Protein AF-A0A6M3LP58-F1 (afdb_monomer_lite)

pLDDT: mean 89.62, std 12.44, range [41.5, 98.25]

Secondary structure (DSSP, 8-state):
--HHHHHHHHHHHHHHTT----HHHHHHHHHHHHTTT-HHHHHH---TTSTTGGGTTSS-SSPPPPPHHHHHHHHTT-----

Structure (mmCIF, N/CA/C/O backbone):
data_AF-A0A6M3LP58-F1
#
_entry.id   AF-A0A6M3LP58-F1
#
loop_
_atom_site.group_PDB
_atom_site.id
_atom_site.type_symbol
_atom_site.label_atom_id
_atom_site.label_alt_id
_atom_site.label_comp_id
_atom_site.label_asym_id
_atom_site.label_entity_id
_atom_site.label_seq_id
_atom_site.pdbx_PDB_ins_code
_atom_site.Cartn_x
_atom_site.Cartn_y
_atom_site.Cartn_z
_atom_site.occupancy
_atom_site.B_iso_or_equiv
_atom_site.auth_seq_id
_atom_site.auth_comp_id
_atom_site.auth_asym_id
_atom_site.auth_atom_id
_atom_site.pdbx_PDB_model_num
ATOM 1 N N . MET A 1 1 ? 12.295 12.373 8.224 1.00 73.00 1 MET A N 1
ATOM 2 C CA . MET A 1 1 ? 11.370 11.496 7.476 1.00 73.00 1 MET A CA 1
ATOM 3 C C . MET A 1 1 ? 10.558 12.334 6.514 1.00 73.00 1 MET A C 1
ATOM 5 O O . MET A 1 1 ? 10.046 13.377 6.915 1.00 73.00 1 MET A O 1
ATOM 9 N N . ASN A 1 2 ? 10.435 11.893 5.268 1.00 88.81 2 ASN A N 1
ATOM 10 C CA . ASN A 1 2 ? 9.527 12.511 4.309 1.00 88.81 2 ASN A CA 1
ATOM 11 C C . ASN A 1 2 ? 8.056 12.197 4.662 1.00 88.81 2 ASN A C 1
ATOM 13 O O . ASN A 1 2 ? 7.754 11.353 5.512 1.00 88.81 2 ASN A O 1
ATOM 17 N N . LYS A 1 3 ? 7.116 12.891 4.008 1.00 85.00 3 LYS A N 1
ATOM 18 C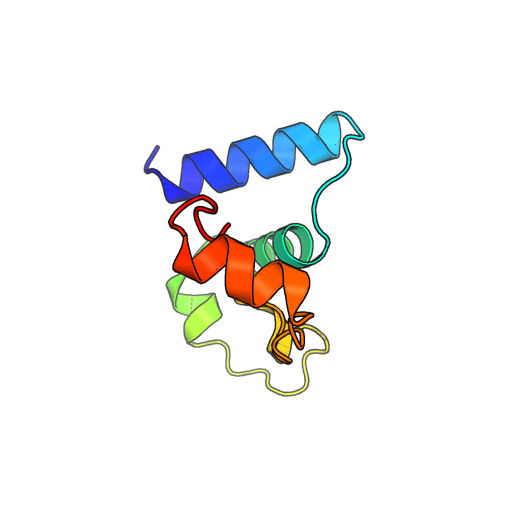 CA . LYS A 1 3 ? 5.673 12.721 4.250 1.00 85.00 3 LYS A CA 1
ATOM 19 C C . LYS A 1 3 ? 5.219 11.261 4.104 1.00 85.00 3 LYS A C 1
ATOM 21 O O . LYS A 1 3 ? 4.393 10.806 4.890 1.00 85.00 3 LYS A O 1
ATOM 26 N N . PHE A 1 4 ? 5.758 10.537 3.123 1.00 84.44 4 PHE A N 1
ATOM 27 C CA . PHE A 1 4 ? 5.373 9.156 2.830 1.00 84.44 4 PHE A CA 1
ATOM 28 C C . PHE A 1 4 ? 5.872 8.183 3.900 1.00 84.44 4 PHE A C 1
ATOM 30 O O . PHE A 1 4 ? 5.100 7.361 4.384 1.00 84.44 4 PHE A O 1
ATOM 37 N N . GLU A 1 5 ? 7.126 8.324 4.325 1.00 87.69 5 GLU A N 1
ATOM 38 C CA . GLU A 1 5 ? 7.716 7.560 5.429 1.00 87.69 5 GLU A CA 1
ATOM 39 C C . GLU A 1 5 ? 6.935 7.769 6.724 1.00 87.69 5 GLU A C 1
ATOM 41 O O . GLU A 1 5 ? 6.600 6.802 7.405 1.00 87.69 5 GLU A O 1
ATOM 46 N N . LYS A 1 6 ? 6.564 9.022 7.021 1.00 90.31 6 LYS A N 1
ATOM 47 C CA . LYS A 1 6 ? 5.741 9.345 8.190 1.00 90.31 6 LYS A CA 1
ATOM 48 C C . LYS A 1 6 ? 4.391 8.625 8.138 1.00 90.31 6 LYS A C 1
ATOM 50 O O . LYS A 1 6 ? 4.006 7.984 9.108 1.00 90.31 6 LYS A O 1
ATOM 55 N N . THR A 1 7 ? 3.692 8.679 7.001 1.00 89.81 7 THR A N 1
ATOM 56 C CA . THR A 1 7 ? 2.396 7.996 6.836 1.00 89.81 7 THR A CA 1
ATOM 57 C C . THR A 1 7 ? 2.511 6.472 6.959 1.00 89.81 7 THR A C 1
ATOM 59 O O . THR A 1 7 ? 1.619 5.834 7.525 1.00 89.81 7 THR A O 1
ATOM 62 N N . ASN A 1 8 ? 3.590 5.876 6.447 1.00 92.69 8 ASN A N 1
ATOM 63 C CA . ASN A 1 8 ? 3.830 4.440 6.581 1.00 92.69 8 ASN A CA 1
ATOM 64 C C . ASN A 1 8 ? 4.054 4.057 8.046 1.00 92.69 8 ASN A C 1
ATOM 66 O O . ASN A 1 8 ? 3.389 3.145 8.532 1.00 92.69 8 ASN A O 1
ATOM 70 N N . LYS A 1 9 ? 4.903 4.810 8.759 1.00 93.94 9 LYS A N 1
ATOM 71 C CA . LYS A 1 9 ? 5.164 4.614 10.189 1.00 93.94 9 LYS A CA 1
ATOM 72 C C . LYS A 1 9 ? 3.888 4.715 11.023 1.00 93.94 9 LYS A C 1
ATOM 74 O O . LYS A 1 9 ? 3.543 3.776 11.720 1.00 93.94 9 LYS A O 1
ATOM 79 N N . GLU A 1 10 ? 3.104 5.777 10.837 1.00 95.19 10 GLU A N 1
ATOM 80 C CA . GLU A 1 10 ? 1.812 5.943 11.522 1.00 95.19 10 GLU A CA 1
ATOM 81 C C . GLU A 1 10 ? 0.837 4.783 11.268 1.00 95.19 10 GLU A C 1
ATOM 83 O O . GLU A 1 10 ? -0.058 4.521 12.073 1.00 95.19 10 GLU A O 1
ATOM 88 N N . THR A 1 11 ? 0.940 4.127 10.110 1.00 94.94 11 THR A N 1
ATOM 89 C CA . THR A 1 11 ? 0.103 2.971 9.783 1.00 94.94 11 THR A CA 1
ATOM 90 C C . THR A 1 11 ? 0.613 1.709 10.480 1.00 94.94 11 THR A C 1
ATOM 92 O O . THR A 1 11 ? -0.214 0.957 10.988 1.00 94.94 11 THR A O 1
ATOM 95 N N . LEU A 1 12 ? 1.932 1.504 10.557 1.00 95.44 12 LEU A N 1
ATOM 96 C CA . LEU A 1 12 ? 2.551 0.407 11.313 1.00 95.44 12 LEU A CA 1
ATOM 97 C C . LEU A 1 12 ? 2.243 0.519 12.810 1.00 95.44 12 LEU A C 1
ATOM 99 O O . LEU A 1 12 ? 1.719 -0.430 13.383 1.00 95.44 12 LEU A O 1
ATOM 103 N N . ASP A 1 13 ? 2.411 1.707 13.397 1.00 97.06 13 ASP A N 1
ATOM 104 C CA . ASP A 1 13 ? 2.110 1.962 14.812 1.00 97.06 13 ASP A CA 1
ATOM 105 C C . ASP A 1 13 ? 0.642 1.614 15.145 1.00 97.06 13 ASP A C 1
ATOM 107 O O . ASP A 1 13 ? 0.323 1.086 16.209 1.00 97.06 13 ASP A O 1
ATOM 111 N N . LYS A 1 14 ? -0.292 1.883 14.218 1.00 97.25 14 LYS A N 1
ATOM 112 C CA . LYS A 1 14 ? -1.709 1.510 14.380 1.00 97.25 14 LYS A CA 1
ATOM 113 C C . LYS A 1 14 ? -1.920 -0.001 14.360 1.00 97.25 14 LYS A C 1
ATOM 115 O O . LYS A 1 14 ? -2.784 -0.472 15.094 1.00 97.25 14 LYS A O 1
ATOM 120 N N . ILE A 1 15 ? -1.180 -0.733 13.529 1.00 96.00 15 ILE A N 1
ATOM 121 C CA . ILE A 1 15 ? -1.249 -2.198 13.463 1.00 96.00 15 ILE A CA 1
ATOM 122 C C . ILE A 1 15 ? -0.733 -2.797 14.775 1.00 96.00 15 ILE A C 1
ATOM 124 O O . ILE A 1 15 ? -1.424 -3.621 15.364 1.00 96.00 15 ILE A O 1
ATOM 128 N N . GLU A 1 16 ? 0.416 -2.329 15.267 1.00 96.62 16 GLU A N 1
ATOM 129 C CA . GLU A 1 16 ? 1.006 -2.777 16.540 1.00 96.62 16 GLU A CA 1
ATOM 130 C C . GLU A 1 16 ? 0.073 -2.523 17.731 1.00 96.62 16 GLU A C 1
ATOM 132 O O . GLU A 1 16 ? -0.071 -3.360 18.616 1.00 96.62 16 GLU A O 1
ATOM 137 N N . GLN A 1 17 ? -0.641 -1.397 17.716 1.00 97.88 17 GLN A N 1
ATOM 138 C CA . GLN A 1 17 ? -1.641 -1.050 18.730 1.00 97.88 17 GLN A CA 1
ATOM 139 C C . GLN A 1 17 ? -2.982 -1.794 18.561 1.00 97.88 17 GLN A C 1
ATOM 141 O O . GLN A 1 17 ? -3.948 -1.463 19.250 1.00 97.88 17 GLN A O 1
ATOM 146 N N . GLY A 1 18 ? -3.102 -2.731 17.611 1.00 95.81 18 GLY A N 1
ATOM 147 C CA . GLY A 1 18 ? -4.339 -3.477 17.348 1.00 95.81 18 GLY A CA 1
ATOM 148 C C . GLY A 1 18 ? -5.494 -2.617 16.816 1.00 95.81 18 GLY A C 1
ATOM 149 O O . GLY A 1 18 ? -6.662 -3.001 16.907 1.00 95.81 18 GLY A O 1
ATOM 150 N N . LYS A 1 19 ? -5.207 -1.427 16.275 1.00 97.75 19 LYS A N 1
ATOM 151 C CA . LYS A 1 19 ? -6.229 -0.507 15.759 1.00 97.75 19 LYS A CA 1
ATOM 152 C C . LYS A 1 19 ? -6.682 -0.922 14.363 1.00 97.75 19 LYS A C 1
ATOM 154 O O . LYS A 1 19 ? -5.928 -1.464 13.558 1.00 97.75 19 LYS A O 1
ATOM 159 N N . ARG A 1 20 ? -7.930 -0.582 14.029 1.00 96.50 20 ARG A N 1
ATOM 160 C CA . ARG A 1 20 ? -8.470 -0.802 12.682 1.00 96.50 20 ARG A CA 1
ATOM 161 C C . ARG A 1 20 ? -7.698 0.023 11.653 1.00 96.50 20 ARG A C 1
ATOM 163 O O . ARG A 1 20 ? -7.670 1.254 11.717 1.00 96.50 20 ARG A O 1
ATOM 170 N N . VAL A 1 21 ? -7.149 -0.663 10.657 1.00 96.19 21 VAL A N 1
ATOM 171 C CA . VAL A 1 21 ? -6.487 -0.066 9.496 1.00 96.19 21 VAL A CA 1
ATOM 172 C C . VAL A 1 21 ? -7.196 -0.544 8.227 1.00 96.19 21 VAL A C 1
ATOM 174 O O . VAL A 1 21 ? -7.529 -1.724 8.123 1.00 96.19 21 VAL A O 1
ATOM 177 N N . PRO A 1 22 ? -7.456 0.337 7.241 1.00 94.94 22 PRO A N 1
ATOM 178 C CA . PRO A 1 22 ? -8.017 -0.087 5.965 1.00 94.94 22 PRO A CA 1
ATOM 179 C C . PRO A 1 22 ? -7.141 -1.149 5.292 1.00 94.94 22 PRO A C 1
ATOM 181 O O . PRO A 1 22 ? -5.947 -0.921 5.095 1.00 94.94 22 PRO A O 1
ATOM 184 N N . LEU A 1 23 ? -7.742 -2.262 4.866 1.00 95.31 23 LEU A N 1
ATOM 185 C CA . LEU A 1 23 ? -7.025 -3.399 4.275 1.00 95.31 23 LEU A CA 1
ATOM 186 C C . LEU A 1 23 ? -6.107 -2.995 3.110 1.00 95.31 23 LEU A C 1
ATOM 188 O O . LEU A 1 23 ? -4.973 -3.449 3.019 1.00 95.31 23 LEU A O 1
ATOM 192 N N . LEU A 1 24 ? -6.553 -2.071 2.256 1.00 95.75 24 LEU A N 1
ATOM 193 C CA . LEU A 1 24 ? -5.749 -1.572 1.137 1.00 95.75 24 LEU A CA 1
ATOM 194 C C . LEU A 1 24 ? -4.463 -0.854 1.589 1.00 95.75 24 LEU A C 1
ATOM 196 O O . LEU A 1 24 ? -3.446 -0.949 0.906 1.00 95.75 24 LEU A O 1
ATOM 200 N N . LYS A 1 25 ? -4.465 -0.176 2.747 1.00 95.69 25 LYS A N 1
ATOM 201 C CA . LYS A 1 25 ? -3.236 0.408 3.311 1.00 95.69 25 LYS A CA 1
ATOM 202 C C . LYS A 1 25 ? -2.266 -0.680 3.771 1.00 95.69 25 LYS A C 1
ATOM 204 O O . LYS A 1 25 ? -1.071 -0.549 3.534 1.00 95.69 25 LYS A O 1
ATOM 209 N N . ILE A 1 26 ? -2.781 -1.760 4.360 1.00 97.44 26 ILE A N 1
ATOM 210 C CA . ILE A 1 26 ? -1.977 -2.918 4.779 1.00 97.44 26 ILE A CA 1
ATOM 211 C C . ILE A 1 26 ? -1.348 -3.593 3.555 1.00 97.44 26 ILE A C 1
ATOM 213 O O . ILE A 1 26 ? -0.142 -3.815 3.528 1.00 97.44 26 ILE A O 1
ATOM 217 N N . ILE A 1 27 ? -2.130 -3.833 2.498 1.00 97.75 27 ILE A N 1
ATOM 218 C CA . ILE A 1 27 ? -1.619 -4.402 1.242 1.00 97.75 27 ILE A CA 1
ATOM 219 C C . ILE A 1 27 ? -0.516 -3.517 0.646 1.00 97.75 27 ILE A C 1
ATOM 221 O O . ILE A 1 27 ? 0.522 -4.021 0.225 1.00 97.75 27 ILE A O 1
ATOM 225 N N . ARG A 1 28 ? -0.691 -2.188 0.659 1.00 97.12 28 ARG A N 1
ATOM 226 C CA . ARG A 1 28 ? 0.344 -1.255 0.192 1.00 97.12 28 ARG A CA 1
ATOM 227 C C . ARG A 1 28 ? 1.643 -1.379 0.988 1.00 97.12 28 ARG A C 1
ATOM 229 O O . ARG A 1 28 ? 2.706 -1.343 0.365 1.00 97.12 28 ARG A O 1
ATOM 236 N N . LEU A 1 29 ? 1.557 -1.502 2.316 1.00 97.56 29 LEU A N 1
ATOM 237 C CA . LEU A 1 29 ? 2.718 -1.734 3.180 1.00 97.56 29 LEU A CA 1
ATOM 238 C C . LEU A 1 29 ? 3.390 -3.065 2.847 1.00 97.56 29 LEU A C 1
ATOM 240 O O . LEU A 1 29 ? 4.603 -3.083 2.681 1.00 97.56 29 LEU A O 1
ATOM 244 N N . LYS A 1 30 ? 2.620 -4.140 2.630 1.00 97.94 30 LYS A N 1
ATOM 245 C CA . LYS A 1 30 ? 3.196 -5.428 2.225 1.00 97.94 30 LYS A CA 1
ATOM 246 C C . LYS A 1 30 ? 3.933 -5.340 0.889 1.00 97.94 30 LYS A C 1
ATOM 248 O O . LYS A 1 30 ? 5.004 -5.915 0.736 1.00 97.94 30 LYS A O 1
ATOM 253 N N . CYS A 1 31 ? 3.401 -4.585 -0.072 1.00 98.25 31 CYS A N 1
ATOM 254 C CA . CYS A 1 31 ? 4.104 -4.339 -1.329 1.00 98.25 31 CYS A CA 1
ATOM 255 C C . CYS A 1 31 ? 5.383 -3.512 -1.135 1.00 98.25 31 CYS A C 1
ATOM 257 O O . CYS A 1 31 ? 6.346 -3.762 -1.843 1.00 98.25 31 CYS A O 1
ATOM 259 N N . LEU A 1 32 ? 5.413 -2.547 -0.204 1.00 97.50 32 LEU A N 1
ATOM 260 C CA . LEU A 1 32 ? 6.652 -1.831 0.137 1.00 97.50 32 LEU A CA 1
ATOM 261 C C . LEU A 1 32 ? 7.679 -2.769 0.757 1.00 97.50 32 LEU A C 1
ATOM 263 O O . LEU A 1 32 ? 8.826 -2.761 0.339 1.00 97.50 32 LEU A O 1
ATOM 267 N N . GLU A 1 33 ? 7.266 -3.581 1.724 1.00 97.56 33 GLU A N 1
ATOM 268 C CA . GLU A 1 33 ? 8.121 -4.571 2.379 1.00 97.56 33 GLU A CA 1
ATOM 269 C C . GLU A 1 33 ? 8.722 -5.547 1.353 1.00 97.56 33 GLU A C 1
ATOM 271 O O . GLU A 1 33 ? 9.929 -5.767 1.347 1.00 97.56 33 GLU A O 1
ATOM 276 N N . CYS A 1 34 ? 7.902 -6.039 0.416 1.00 98.00 34 CYS A N 1
ATOM 277 C CA . CYS A 1 34 ? 8.318 -6.916 -0.683 1.00 98.00 34 CYS A CA 1
ATOM 278 C C . CYS A 1 34 ? 9.389 -6.295 -1.595 1.00 98.00 34 CYS A C 1
ATOM 280 O O . CYS A 1 34 ? 10.160 -7.024 -2.210 1.00 98.00 34 CYS A O 1
ATOM 282 N N . THR A 1 35 ? 9.429 -4.965 -1.712 1.00 97.31 35 THR A N 1
ATOM 283 C CA . THR A 1 35 ? 10.378 -4.240 -2.566 1.00 97.31 35 THR A CA 1
ATOM 284 C C . THR A 1 35 ? 11.381 -3.420 -1.754 1.00 97.31 35 THR A C 1
ATOM 286 O O . THR A 1 35 ? 11.769 -2.328 -2.172 1.00 97.31 35 THR A O 1
ATOM 289 N N . CYS A 1 36 ? 11.756 -3.889 -0.559 1.00 96.62 36 CYS A N 1
ATOM 290 C CA . CYS A 1 36 ? 12.746 -3.241 0.313 1.00 96.62 36 CYS A CA 1
ATOM 291 C C . CYS A 1 36 ? 12.459 -1.747 0.558 1.00 96.62 36 CYS A C 1
ATOM 293 O O . CYS A 1 36 ? 13.346 -0.895 0.506 1.00 96.62 36 CYS A O 1
ATOM 295 N N . TRP A 1 37 ? 11.185 -1.423 0.779 1.00 95.38 37 TRP A N 1
ATOM 296 C CA . TRP A 1 37 ? 10.658 -0.075 0.990 1.00 95.38 37 TRP A CA 1
ATOM 297 C C . TRP A 1 37 ? 10.852 0.904 -0.174 1.00 95.38 37 TRP A C 1
ATOM 299 O O . TRP A 1 37 ? 10.641 2.100 0.010 1.00 95.38 37 TRP A O 1
ATOM 309 N N . GLN A 1 38 ? 11.147 0.422 -1.386 1.00 95.62 38 GLN A N 1
ATOM 310 C CA . GLN A 1 38 ? 11.297 1.254 -2.583 1.00 95.62 38 GLN A CA 1
ATOM 311 C C . GLN A 1 38 ? 9.951 1.488 -3.294 1.00 95.62 38 GLN A C 1
ATOM 313 O O . GLN A 1 38 ? 9.401 0.581 -3.921 1.00 95.62 38 GLN A O 1
ATOM 318 N N . PRO A 1 39 ? 9.374 2.709 -3.273 1.00 94.81 39 PRO A N 1
ATOM 319 C CA . PRO A 1 39 ? 8.077 2.959 -3.903 1.00 94.81 39 PRO A CA 1
ATOM 320 C C . PRO A 1 39 ? 8.120 2.892 -5.435 1.00 94.81 39 PRO A C 1
ATOM 322 O O . PRO A 1 39 ? 7.077 2.675 -6.055 1.00 94.81 39 PRO A O 1
ATOM 325 N N . ALA A 1 40 ? 9.292 3.129 -6.033 1.00 96.50 40 ALA A N 1
ATOM 326 C CA . ALA A 1 40 ? 9.510 3.017 -7.473 1.00 96.50 40 ALA A CA 1
ATOM 327 C C . ALA A 1 40 ? 9.360 1.565 -7.945 1.00 96.50 40 ALA A C 1
ATOM 329 O O . ALA A 1 40 ? 8.607 1.316 -8.882 1.00 96.50 40 ALA A O 1
ATOM 330 N N . GLU A 1 41 ? 9.937 0.622 -7.207 1.00 97.69 41 GLU A N 1
ATOM 331 C CA . GLU A 1 41 ? 9.837 -0.814 -7.480 1.00 97.69 41 GLU A CA 1
ATOM 332 C C . GLU A 1 41 ? 8.397 -1.328 -7.395 1.00 97.69 41 GLU A C 1
ATOM 334 O O . GLU A 1 41 ? 7.959 -2.113 -8.226 1.00 97.69 41 GLU A O 1
ATOM 339 N N . VAL A 1 42 ? 7.573 -0.811 -6.474 1.00 97.50 42 VAL A N 1
ATOM 340 C CA . VAL A 1 42 ? 6.142 -1.179 -6.463 1.00 97.50 42 VAL A CA 1
ATOM 341 C C . VAL A 1 42 ? 5.419 -0.722 -7.735 1.00 97.50 42 VAL A C 1
ATOM 343 O O . VAL A 1 42 ? 4.508 -1.403 -8.215 1.00 97.50 42 VAL A O 1
ATOM 346 N N . ARG A 1 43 ? 5.807 0.423 -8.313 1.00 96.94 43 ARG A N 1
ATOM 347 C CA . ARG A 1 43 ? 5.267 0.860 -9.612 1.00 96.94 43 ARG A CA 1
ATOM 348 C C . ARG A 1 43 ? 5.750 -0.042 -10.745 1.00 96.94 43 ARG A C 1
ATOM 350 O O . ARG A 1 43 ? 4.930 -0.380 -11.595 1.00 96.94 43 ARG A O 1
ATOM 357 N N . GLN A 1 44 ? 7.023 -0.428 -10.712 1.00 97.94 44 GLN A N 1
ATOM 358 C CA . GLN A 1 44 ? 7.709 -1.206 -11.747 1.00 97.94 44 GLN A CA 1
ATOM 359 C C . GLN A 1 44 ? 7.603 -2.728 -11.570 1.00 97.94 44 GLN A C 1
ATOM 361 O O . GLN A 1 44 ? 8.142 -3.466 -12.383 1.00 97.94 44 GLN A O 1
ATOM 366 N N . CYS A 1 45 ? 6.882 -3.207 -10.552 1.00 98.00 45 CYS A N 1
ATOM 367 C CA . CYS A 1 45 ? 6.704 -4.631 -10.283 1.00 98.00 45 CYS A CA 1
ATOM 368 C C . CYS A 1 45 ? 6.263 -5.398 -11.543 1.00 98.00 45 CYS A C 1
ATOM 370 O O . CYS A 1 45 ? 5.260 -5.052 -12.176 1.00 98.00 45 CYS A O 1
ATOM 372 N N . THR A 1 46 ? 7.001 -6.459 -11.868 1.00 97.62 46 THR A N 1
ATOM 373 C CA . THR A 1 46 ? 6.854 -7.275 -13.084 1.00 97.62 46 THR A CA 1
ATOM 374 C C . THR A 1 46 ? 6.159 -8.616 -12.837 1.00 97.62 46 THR A C 1
ATOM 376 O O . THR A 1 46 ? 6.198 -9.488 -13.695 1.00 97.62 46 THR A O 1
ATOM 379 N N . ILE A 1 47 ? 5.510 -8.792 -11.678 1.00 97.81 47 ILE A N 1
ATOM 380 C CA . ILE A 1 47 ? 4.852 -10.045 -11.273 1.00 97.81 47 ILE A CA 1
ATOM 381 C C . ILE A 1 47 ? 3.322 -9.878 -11.377 1.00 97.81 47 ILE A C 1
ATOM 383 O O . ILE A 1 47 ? 2.664 -9.654 -10.354 1.00 97.81 47 ILE A O 1
ATOM 387 N N . PRO A 1 48 ? 2.725 -9.931 -12.585 1.00 96.12 48 PRO A N 1
ATOM 388 C CA . PRO A 1 48 ? 1.290 -9.700 -12.774 1.00 96.12 48 PRO A CA 1
ATOM 389 C C . PRO A 1 48 ? 0.413 -10.747 -12.074 1.00 96.12 48 PRO A C 1
ATOM 391 O O . PRO A 1 48 ? -0.697 -10.417 -11.658 1.00 96.12 48 PRO A O 1
ATOM 394 N N . ASP A 1 49 ? 0.933 -11.963 -11.883 1.00 97.81 49 ASP A N 1
ATOM 395 C CA . ASP A 1 49 ? 0.217 -13.082 -11.255 1.00 97.81 49 ASP A CA 1
ATOM 396 C C . ASP A 1 49 ? 0.226 -13.025 -9.721 1.00 97.81 49 ASP A C 1
ATOM 398 O O . ASP A 1 49 ? -0.408 -13.837 -9.046 1.00 97.81 49 ASP A O 1
ATOM 402 N N . CYS A 1 50 ? 0.909 -12.039 -9.131 1.00 97.81 50 CYS A N 1
ATOM 403 C CA . CYS A 1 50 ? 0.808 -11.798 -7.700 1.00 97.81 50 CYS A CA 1
ATOM 404 C C . CYS A 1 50 ? -0.638 -11.427 -7.340 1.00 97.81 50 CYS A C 1
ATOM 406 O O . CYS A 1 50 ? -1.192 -10.450 -7.847 1.00 97.81 50 CYS A O 1
ATOM 408 N N . ILE A 1 51 ? -1.230 -12.139 -6.378 1.00 97.44 51 ILE A N 1
ATOM 409 C CA . ILE A 1 51 ? -2.608 -11.899 -5.911 1.00 97.44 51 ILE A CA 1
ATOM 410 C C . ILE A 1 51 ? -2.843 -10.457 -5.419 1.00 97.44 51 ILE A C 1
ATOM 412 O O . ILE A 1 51 ? -3.970 -9.963 -5.424 1.0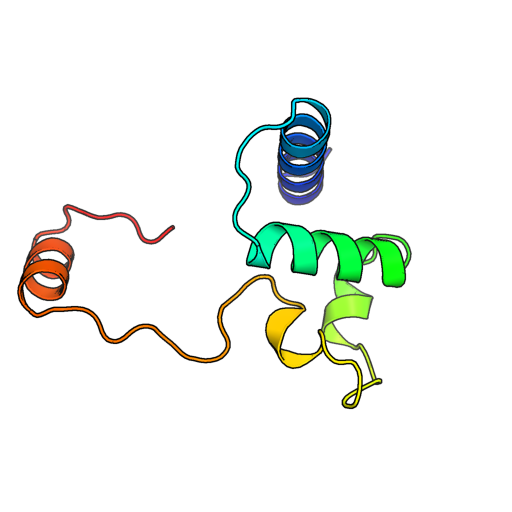0 97.44 51 ILE A O 1
ATOM 416 N N . LEU A 1 52 ? -1.777 -9.752 -5.019 1.00 97.69 52 LEU A N 1
ATOM 417 C CA . LEU A 1 52 ? -1.824 -8.360 -4.567 1.00 97.69 52 LEU A CA 1
ATOM 418 C C . LEU A 1 52 ? -1.560 -7.343 -5.689 1.00 97.69 52 LEU A C 1
ATOM 420 O O . LEU A 1 52 ? -1.723 -6.143 -5.460 1.00 97.69 52 LEU A O 1
ATOM 424 N N . TYR A 1 53 ? -1.187 -7.775 -6.899 1.00 97.50 53 TYR A N 1
ATOM 425 C CA . TYR A 1 53 ? -0.703 -6.907 -7.981 1.00 97.50 53 TYR A CA 1
ATOM 426 C C . TYR A 1 53 ? -1.662 -5.755 -8.304 1.00 97.50 53 TYR A C 1
ATOM 428 O O . TYR A 1 53 ? -1.245 -4.600 -8.434 1.00 97.50 53 TYR A O 1
ATOM 436 N N . ARG A 1 54 ? -2.968 -6.042 -8.374 1.00 96.56 54 ARG A N 1
ATOM 437 C CA . ARG A 1 54 ? -4.015 -5.042 -8.658 1.00 96.56 54 ARG A CA 1
ATOM 438 C C . ARG A 1 54 ? -4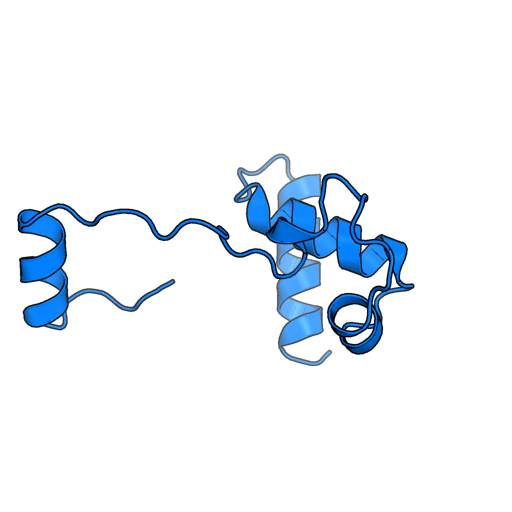.262 -4.063 -7.506 1.00 96.56 54 ARG A C 1
ATOM 440 O O . ARG A 1 54 ? -4.812 -2.988 -7.722 1.00 96.56 54 ARG A O 1
ATOM 447 N N . PHE A 1 55 ? -3.836 -4.411 -6.297 1.00 96.94 55 PHE A N 1
ATOM 448 C CA . PHE A 1 55 ? -4.038 -3.638 -5.071 1.00 96.94 55 PHE A CA 1
ATOM 449 C C . PHE A 1 55 ? -2.760 -2.938 -4.589 1.00 96.94 55 PHE A C 1
ATOM 451 O O . PHE A 1 55 ? -2.807 -2.185 -3.615 1.00 96.94 55 PHE A O 1
ATOM 458 N N . ARG A 1 56 ? -1.625 -3.136 -5.277 1.00 96.94 56 ARG A N 1
ATOM 459 C CA . ARG A 1 56 ? -0.281 -2.698 -4.856 1.00 96.94 56 ARG A CA 1
ATOM 460 C C . ARG A 1 56 ? -0.130 -1.201 -4.593 1.00 96.94 56 ARG A C 1
ATOM 462 O O . ARG A 1 56 ? 0.787 -0.780 -3.898 1.00 96.94 56 ARG A O 1
ATOM 469 N N . PHE A 1 57 ? -1.049 -0.387 -5.110 1.00 95.88 57 PHE A N 1
ATOM 470 C CA . PHE A 1 57 ? -1.092 1.060 -4.886 1.00 95.88 57 PHE A CA 1
ATOM 471 C C . PHE A 1 57 ? -1.931 1.488 -3.677 1.00 95.88 57 PHE A C 1
ATOM 473 O O . PHE A 1 57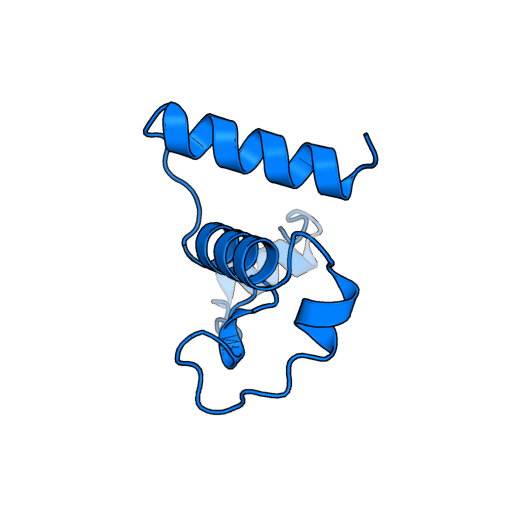 ? -2.075 2.684 -3.432 1.00 95.88 57 PHE A O 1
ATOM 480 N N . GLY A 1 58 ? -2.486 0.543 -2.916 1.00 95.19 58 GLY A N 1
ATOM 481 C CA . GLY A 1 58 ? -3.356 0.833 -1.777 1.00 95.19 58 GLY A CA 1
ATOM 482 C C . GLY A 1 58 ? -4.675 1.490 -2.171 1.00 95.19 58 GLY A C 1
ATOM 483 O O . GLY A 1 58 ? -5.254 2.244 -1.390 1.00 95.19 58 GLY A O 1
ATOM 484 N N . LYS A 1 59 ? -5.142 1.217 -3.391 1.00 92.06 59 LYS A N 1
ATOM 485 C CA . LYS A 1 59 ? -6.399 1.719 -3.948 1.00 92.06 59 LYS A CA 1
ATOM 486 C C . LYS A 1 59 ? -7.235 0.550 -4.443 1.00 92.06 59 LYS A C 1
ATOM 488 O O . LYS A 1 59 ? -6.692 -0.477 -4.844 1.00 92.06 59 LYS A O 1
ATOM 493 N N . ASN A 1 60 ? -8.553 0.711 -4.393 1.00 90.38 60 ASN A N 1
ATOM 494 C CA . ASN A 1 60 ? -9.459 -0.285 -4.938 1.00 90.38 60 ASN A CA 1
ATOM 495 C C . ASN A 1 60 ? -9.377 -0.221 -6.475 1.00 90.38 60 ASN A C 1
ATOM 497 O O . ASN A 1 60 ? -9.638 0.856 -7.017 1.00 90.38 60 ASN A O 1
ATOM 501 N N . PRO A 1 61 ? -9.024 -1.316 -7.175 1.00 88.81 61 PRO A N 1
ATOM 502 C CA . PRO A 1 61 ? -9.028 -1.347 -8.636 1.00 88.81 61 PRO A CA 1
ATOM 503 C C . PRO A 1 61 ? -10.432 -1.148 -9.218 1.00 88.81 61 PRO A C 1
ATOM 505 O O . PRO A 1 61 ? -10.558 -0.715 -10.359 1.00 88.81 61 PRO A O 1
ATOM 508 N N . VAL A 1 62 ? -11.483 -1.432 -8.440 1.00 86.31 62 VAL A N 1
ATOM 509 C CA . VAL A 1 62 ? -12.871 -1.170 -8.820 1.00 86.31 62 VAL A CA 1
ATOM 510 C C . VAL A 1 62 ? -13.370 0.057 -8.051 1.00 86.31 62 VAL A C 1
ATOM 512 O O . VAL A 1 62 ? -13.490 0.008 -6.823 1.00 86.31 62 VAL A O 1
ATOM 515 N N . PRO A 1 63 ? -13.668 1.182 -8.720 1.00 76.81 63 PRO A N 1
ATOM 516 C CA . PRO A 1 63 ? -14.220 2.341 -8.036 1.00 76.81 63 PRO A CA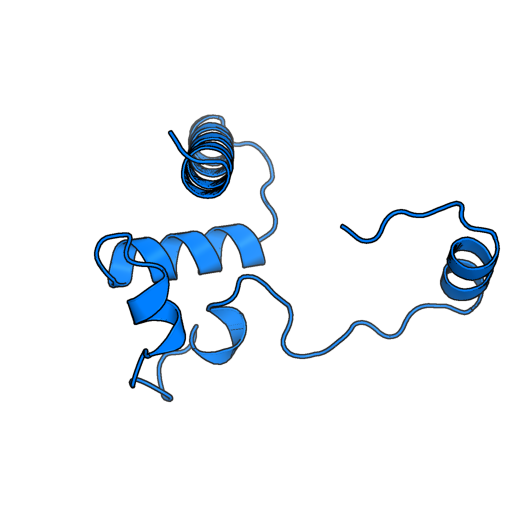 1
ATOM 517 C C . PRO A 1 63 ? -15.578 1.984 -7.423 1.00 76.81 63 PRO A C 1
ATOM 519 O O . PRO A 1 63 ? -16.406 1.311 -8.040 1.00 76.81 63 PRO A O 1
ATOM 522 N N . ARG A 1 64 ? -15.832 2.441 -6.191 1.00 80.81 64 ARG A N 1
ATOM 523 C CA . ARG A 1 64 ? -17.170 2.299 -5.604 1.00 80.81 64 ARG A CA 1
ATOM 524 C C . ARG A 1 64 ? -18.154 3.159 -6.389 1.00 80.81 64 ARG A C 1
ATOM 526 O O . ARG A 1 64 ? -17.923 4.356 -6.546 1.00 80.81 64 ARG A O 1
ATOM 533 N N . LYS A 1 65 ? -19.285 2.570 -6.789 1.00 82.88 65 LYS A N 1
ATOM 534 C CA . LYS A 1 65 ? -20.461 3.345 -7.196 1.00 82.88 65 LYS A CA 1
ATOM 535 C C . LYS A 1 65 ? -20.951 4.132 -5.981 1.00 82.88 65 LYS A C 1
ATOM 537 O O . LYS A 1 65 ? -21.271 3.551 -4.945 1.00 82.88 65 LYS A O 1
ATOM 542 N N . LEU A 1 66 ? -20.933 5.455 -6.091 1.00 84.38 66 LEU A N 1
ATOM 543 C CA . LEU A 1 66 ? -21.449 6.346 -5.059 1.00 84.38 66 LEU A CA 1
ATOM 544 C C . LEU A 1 66 ? -22.975 6.384 -5.144 1.00 84.38 66 LEU A C 1
ATOM 546 O O . LEU A 1 66 ? -23.532 6.394 -6.239 1.00 84.38 66 LEU A O 1
ATOM 550 N N . SER A 1 67 ? -23.649 6.424 -3.995 1.00 86.75 67 SER A N 1
ATOM 551 C CA . SER A 1 67 ? -25.089 6.681 -3.973 1.00 86.75 67 SER A CA 1
ATOM 552 C C . SER A 1 67 ? -25.376 8.137 -4.341 1.00 86.75 67 SER A C 1
ATOM 554 O O . SER A 1 67 ? -24.549 9.020 -4.102 1.00 86.75 67 SER A O 1
ATOM 556 N N . GLU A 1 68 ? -26.572 8.416 -4.856 1.00 87.31 68 GLU A N 1
ATOM 557 C CA . GLU A 1 68 ? -27.006 9.778 -5.205 1.00 87.31 68 GLU A CA 1
ATOM 558 C C . GLU A 1 68 ? -26.875 10.759 -4.035 1.00 87.31 68 GLU A C 1
ATOM 560 O O . GLU A 1 68 ? -26.424 11.891 -4.206 1.00 87.31 68 GLU A O 1
ATOM 565 N N . LYS A 1 69 ? -27.193 10.306 -2.814 1.00 85.25 69 LYS A N 1
ATOM 566 C CA . LYS A 1 69 ? -27.011 11.091 -1.585 1.00 85.25 69 LYS A CA 1
ATOM 567 C C . LYS A 1 69 ? -25.546 11.494 -1.380 1.00 85.25 69 LYS A C 1
ATOM 569 O O . LYS A 1 69 ? -25.269 12.625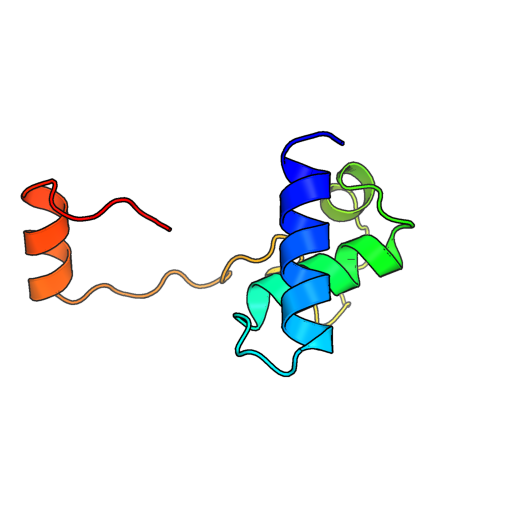 -0.990 1.00 85.25 69 LYS A O 1
ATOM 574 N N . HIS A 1 70 ? -24.614 10.582 -1.657 1.00 82.06 70 HIS A N 1
ATOM 575 C CA . HIS A 1 70 ? -23.178 10.833 -1.539 1.00 82.06 70 HIS A CA 1
ATOM 576 C C . HIS A 1 70 ? -22.669 11.763 -2.650 1.00 82.06 70 HIS A C 1
ATOM 578 O O . HIS A 1 70 ? -21.861 12.648 -2.380 1.00 82.06 70 HIS A O 1
ATOM 584 N N . LEU A 1 71 ? -23.177 11.607 -3.878 1.00 84.44 71 LEU A N 1
ATOM 585 C CA . LEU A 1 71 ? -22.854 12.481 -5.012 1.00 84.44 71 LEU A CA 1
ATOM 586 C C . LEU A 1 71 ? -23.276 13.933 -4.741 1.00 84.44 71 LEU A C 1
ATOM 588 O O . LEU A 1 71 ? -22.464 14.845 -4.895 1.00 84.44 71 LEU A O 1
ATOM 592 N N . LYS A 1 72 ? -24.500 14.148 -4.241 1.00 85.75 72 LYS A N 1
ATOM 593 C CA . LYS A 1 72 ? -24.994 15.482 -3.854 1.00 85.75 72 LYS A CA 1
ATOM 594 C C . LYS A 1 72 ? -24.153 16.112 -2.735 1.00 85.75 72 LYS A C 1
ATOM 596 O O . LYS A 1 72 ? -23.888 17.310 -2.753 1.00 85.75 72 LYS A O 1
ATOM 601 N N . ALA A 1 73 ? -23.682 15.317 -1.771 1.00 81.38 73 ALA A N 1
ATOM 602 C CA . ALA A 1 73 ? -22.814 15.811 -0.697 1.00 81.38 73 ALA A CA 1
ATOM 603 C C . ALA A 1 73 ? -21.433 16.283 -1.199 1.00 81.38 73 ALA A C 1
ATOM 605 O O . ALA A 1 73 ? -20.883 17.241 -0.651 1.00 81.38 73 ALA A O 1
ATOM 606 N N . LEU A 1 74 ? -20.892 15.643 -2.245 1.00 79.31 74 LEU A N 1
ATOM 607 C CA . LEU A 1 74 ? -19.633 16.040 -2.889 1.00 79.31 74 LEU A CA 1
ATOM 608 C C . LEU A 1 74 ? -19.780 17.328 -3.709 1.00 79.31 74 LEU A C 1
ATOM 610 O O . LEU A 1 74 ? -18.922 18.200 -3.610 1.00 79.31 74 LEU A O 1
ATOM 614 N N . GLN A 1 75 ? -20.877 17.476 -4.461 1.00 79.56 75 GLN A N 1
ATOM 615 C CA . GLN A 1 75 ? -21.178 18.692 -5.237 1.00 79.56 75 GLN A CA 1
ATOM 616 C C . GLN A 1 75 ? -21.281 19.935 -4.347 1.00 79.56 75 GLN A C 1
ATOM 618 O O . GLN A 1 75 ? -20.845 21.015 -4.727 1.00 79.56 75 GLN A O 1
ATOM 623 N N . ASN A 1 76 ? -21.773 19.758 -3.121 1.00 74.62 76 ASN A N 1
ATOM 624 C CA . ASN A 1 76 ? -21.888 20.829 -2.135 1.00 74.62 76 ASN A CA 1
ATOM 625 C C . ASN A 1 76 ? -20.562 21.144 -1.408 1.00 74.62 76 ASN A C 1
ATOM 627 O O . ASN A 1 76 ? -20.573 21.864 -0.412 1.00 74.62 76 ASN A O 1
ATOM 631 N N . GLY A 1 77 ? -19.427 20.578 -1.847 1.00 63.03 77 GLY A N 1
ATOM 632 C CA . GLY A 1 77 ? -18.090 20.877 -1.319 1.00 63.03 77 GLY A CA 1
ATOM 633 C C . GLY A 1 77 ? -17.813 20.368 0.102 1.00 63.03 77 GLY A C 1
ATOM 634 O O . GLY A 1 77 ? -16.794 20.719 0.691 1.00 63.03 77 GLY A O 1
ATOM 635 N N . LYS A 1 78 ? -18.693 19.534 0.678 1.00 55.69 78 LYS A N 1
ATOM 636 C CA . LYS A 1 78 ? -18.622 19.121 2.095 1.00 55.69 78 LYS A CA 1
ATOM 637 C C . LYS A 1 78 ? -17.754 17.887 2.365 1.00 55.69 78 LYS A C 1
ATOM 639 O O . LYS A 1 78 ? -17.610 17.496 3.519 1.00 55.69 78 LYS A O 1
ATOM 644 N N . HIS A 1 79 ? -17.150 17.276 1.344 1.00 49.50 79 HIS A N 1
ATOM 645 C CA . HIS A 1 79 ? -16.307 16.090 1.512 1.00 49.50 79 HIS A CA 1
ATOM 646 C C . HIS A 1 79 ? -14.955 16.254 0.811 1.00 49.50 79 HIS A C 1
ATOM 648 O O . HIS A 1 79 ? -14.883 16.290 -0.414 1.00 49.50 79 HIS A O 1
ATOM 654 N N . LYS A 1 80 ? -13.862 16.279 1.587 1.00 50.81 80 LYS A N 1
ATOM 655 C CA . LYS A 1 80 ? -12.526 15.978 1.054 1.00 50.81 80 LYS A CA 1
ATOM 656 C C . LYS A 1 80 ? -12.475 14.481 0.745 1.00 50.81 80 LYS A C 1
ATOM 658 O O . LYS A 1 80 ? -12.793 13.663 1.611 1.00 50.81 80 LYS A O 1
ATOM 663 N N . THR A 1 81 ? -12.116 14.133 -0.488 1.00 41.50 81 THR A N 1
ATOM 664 C CA . THR A 1 81 ? -11.773 12.756 -0.864 1.00 41.50 81 THR A CA 1
ATOM 665 C C . THR A 1 81 ? -10.664 12.239 0.063 1.00 41.50 81 THR A C 1
ATOM 667 O O . THR A 1 81 ? -9.729 13.005 0.312 1.00 41.50 81 THR A O 1
ATOM 670 N N . PRO A 1 82 ? -10.759 11.001 0.589 1.00 50.94 82 PRO A N 1
ATOM 671 C CA . PRO A 1 82 ? -9.724 10.422 1.448 1.00 50.94 82 PRO A CA 1
ATOM 672 C C . PRO A 1 82 ? -8.354 10.319 0.774 1.00 50.94 82 PRO A C 1
ATOM 674 O O . PRO A 1 82 ? -8.317 10.068 -0.454 1.00 50.94 82 PRO A O 1
#

Organism: NCBI:txid1070528

Sequence (82 aa):
MNKFEKTNKETLDKIEQGKRVPLLKIIRLKCLECTCWQPAEVRQCTIPDCILYRFRFGKNPVPRKLSEKHLKALQNGKHKTP

Radius of gyration: 15.51 Å; chains: 1; bounding box: 40×34×32 Å

Foldseek 3Di:
DDPVVVVLVVQVVCVVVVHDDPVLSVLLNVLCVVVVNDPVCLVVPPCCVPPSNCSNVSDDVDDDDDDPVRVVCVVVVNDDDD